Protein AF-A0A1J3CPU4-F1 (afdb_monomer_lite)

Sequence (103 aa):
GDVSDSIGRPTDNGQIGIIDPDCRLIGLHLYDGLFKVIPFDNKGQLKEAFNLRLEELQVLDIKFLYGCAKPTIAVLYQDNKDARHLKTYEISLKDKQDVVEGP

Secondary structure (DSSP, 8-state):
-----SS-PBPTT--EEEE-TTSSEEEEEEETTEEEEEEB-TTSPBPPPEEEEPS-SEEEEEEEPSS-SS-EEEEEEE-TTS-EEEEEEEEPSS-TTBEEE--

pLDDT: mean 91.14, std 8.01, range [62.94, 98.31]

InterPro domains:
  IPR015943 WD40/YVTN repeat-like-containing domain superfamily [G3DSA:2.130.10.10] (1-103)
  IPR018846 RSE1/DDB1/CPSF1, first beta-propeller [PF10433] (2-96)
  IPR050358 RSE1/DDB1/CPSF1 [PTHR10644] (1-99)

Structure (mmCIF, N/CA/C/O backbone):
data_AF-A0A1J3CPU4-F1
#
_entry.id   AF-A0A1J3CPU4-F1
#
loop_
_atom_site.group_PDB
_atom_site.id
_atom_site.type_symbol
_atom_site.label_atom_id
_atom_site.label_alt_id
_atom_site.label_comp_id
_atom_site.label_asym_id
_atom_site.label_entity_id
_atom_site.label_seq_id
_atom_site.pdbx_PDB_ins_code
_atom_site.Cartn_x
_atom_site.Cartn_y
_atom_site.Cartn_z
_atom_site.occupancy
_atom_site.B_iso_or_equiv
_atom_site.auth_seq_id
_atom_site.auth_comp_id
_atom_site.auth_asym_id
_atom_site.auth_atom_id
_atom_site.pdbx_PDB_model_num
ATOM 1 N N . GLY A 1 1 ? -18.883 5.611 -4.169 1.00 66.75 1 GLY A N 1
ATOM 2 C CA . GLY A 1 1 ? -17.873 6.641 -3.888 1.00 66.75 1 GLY A CA 1
ATOM 3 C C . GLY A 1 1 ? -16.899 6.628 -5.033 1.00 66.75 1 GLY A C 1
ATOM 4 O O . GLY A 1 1 ? -16.504 5.541 -5.432 1.00 66.75 1 GLY A O 1
ATOM 5 N N . ASP A 1 2 ? -16.606 7.793 -5.595 1.00 83.00 2 ASP A N 1
ATOM 6 C CA . ASP A 1 2 ? -15.549 7.948 -6.591 1.00 83.00 2 ASP A CA 1
ATOM 7 C C . ASP A 1 2 ? -14.199 8.005 -5.862 1.00 83.00 2 ASP A C 1
ATOM 9 O O . ASP A 1 2 ? -14.086 8.658 -4.824 1.00 83.00 2 ASP A O 1
ATOM 13 N N . VAL A 1 3 ? -13.217 7.261 -6.362 1.00 83.62 3 VAL A N 1
ATOM 14 C CA . VAL A 1 3 ? -11.855 7.196 -5.807 1.00 83.62 3 VAL A CA 1
ATOM 15 C C . VAL A 1 3 ? -10.812 7.724 -6.788 1.00 83.62 3 VAL A C 1
ATOM 17 O O . VAL A 1 3 ? -9.620 7.638 -6.499 1.00 83.62 3 VAL A O 1
ATOM 20 N N . SER A 1 4 ? -11.244 8.260 -7.932 1.00 82.25 4 SER A N 1
ATOM 21 C CA . SER A 1 4 ? -10.356 8.911 -8.886 1.00 82.25 4 SER A CA 1
ATOM 22 C C . SER A 1 4 ? -9.709 10.150 -8.267 1.00 82.25 4 SER A C 1
ATOM 24 O O . SER A 1 4 ? -10.318 10.869 -7.473 1.00 82.25 4 SER A O 1
ATOM 26 N N . ASP A 1 5 ? -8.447 10.383 -8.617 1.00 79.44 5 ASP A N 1
ATOM 27 C CA . ASP A 1 5 ? -7.782 11.653 -8.354 1.00 79.44 5 ASP A CA 1
ATOM 28 C C . ASP A 1 5 ? -7.802 12.486 -9.638 1.00 79.44 5 ASP A C 1
ATOM 30 O O . ASP A 1 5 ? -7.679 11.963 -10.748 1.00 79.44 5 ASP A O 1
ATOM 34 N N . SER A 1 6 ? -7.950 13.804 -9.496 1.00 73.00 6 SER A N 1
ATOM 35 C CA . SER A 1 6 ? -7.975 14.740 -10.629 1.00 73.00 6 SER A CA 1
ATOM 36 C C . SER A 1 6 ? -6.625 14.860 -11.346 1.00 73.00 6 SER A C 1
ATOM 38 O O . SER A 1 6 ? -6.560 15.398 -12.452 1.00 73.00 6 SER A O 1
ATOM 40 N N . ILE A 1 7 ? -5.548 14.387 -10.713 1.00 73.31 7 ILE A N 1
ATOM 41 C CA . ILE A 1 7 ? -4.162 14.480 -11.170 1.00 73.31 7 ILE A CA 1
ATOM 42 C C . ILE A 1 7 ? -3.451 13.170 -10.806 1.00 73.31 7 ILE A C 1
ATOM 44 O O . ILE A 1 7 ? -3.549 12.713 -9.671 1.00 73.31 7 ILE A O 1
ATOM 48 N N . GLY A 1 8 ? -2.700 12.597 -11.747 1.00 76.31 8 GLY A N 1
ATOM 49 C CA . GLY A 1 8 ? -1.862 11.417 -11.516 1.00 76.31 8 GLY A CA 1
ATOM 50 C C . GLY A 1 8 ? -1.632 10.624 -12.798 1.00 76.31 8 GLY A C 1
ATOM 51 O O . GLY A 1 8 ? -2.498 10.590 -13.672 1.00 76.31 8 GLY A O 1
ATOM 52 N N . ARG A 1 9 ? -0.463 9.986 -12.927 1.00 86.94 9 ARG A N 1
ATOM 53 C CA . ARG A 1 9 ? -0.202 9.016 -14.000 1.00 86.94 9 ARG A CA 1
ATOM 54 C C . ARG A 1 9 ? -0.761 7.657 -13.560 1.00 86.94 9 ARG A C 1
ATOM 56 O O . ARG A 1 9 ? -0.325 7.184 -12.513 1.00 86.94 9 ARG A O 1
ATOM 63 N N . PRO A 1 10 ? -1.726 7.056 -14.281 1.00 87.62 10 PRO A N 1
ATOM 64 C CA . PRO A 1 10 ? -2.217 5.718 -13.956 1.00 87.62 10 PRO A CA 1
ATOM 65 C C . PRO A 1 10 ? -1.082 4.697 -13.971 1.00 87.62 10 PRO A C 1
ATOM 67 O O . PRO A 1 10 ? -0.157 4.837 -14.768 1.00 87.62 10 PRO A O 1
ATOM 70 N N . THR A 1 11 ? -1.176 3.676 -13.125 1.00 88.44 11 THR A N 1
ATOM 71 C CA . THR A 1 11 ? -0.142 2.640 -13.042 1.00 88.44 11 THR A CA 1
ATOM 72 C C . THR A 1 11 ? -0.057 1.823 -14.331 1.00 88.44 11 THR A C 1
ATOM 74 O O . THR A 1 11 ? -1.069 1.356 -14.862 1.00 88.44 11 THR A O 1
ATOM 77 N N . ASP A 1 12 ? 1.164 1.594 -14.819 1.00 84.19 12 ASP A N 1
ATOM 78 C CA . ASP A 1 12 ? 1.387 0.798 -16.035 1.00 84.19 12 ASP A CA 1
ATOM 79 C C . ASP A 1 12 ? 1.131 -0.708 -15.791 1.00 84.19 12 ASP A C 1
ATOM 81 O O . ASP A 1 12 ? 0.682 -1.421 -16.688 1.00 84.19 12 ASP A O 1
ATOM 85 N N . ASN A 1 13 ? 1.359 -1.195 -14.562 1.00 85.19 13 ASN A N 1
ATOM 86 C CA . ASN A 1 13 ? 1.188 -2.607 -14.173 1.00 85.19 13 ASN A CA 1
ATOM 87 C C . ASN A 1 13 ? -0.238 -2.960 -13.712 1.00 85.19 13 ASN A C 1
ATOM 89 O O . ASN A 1 13 ? -0.472 -4.032 -13.152 1.00 85.19 13 ASN A O 1
ATOM 93 N N . GLY A 1 14 ? -1.200 -2.071 -13.960 1.00 88.94 14 GLY A N 1
ATOM 94 C CA . GLY A 1 14 ? -2.583 -2.237 -13.539 1.00 88.94 14 GLY A CA 1
ATOM 95 C C . GLY A 1 14 ? -2.841 -1.770 -12.107 1.00 88.94 14 GLY A C 1
ATOM 96 O O . GLY A 1 14 ? -1.933 -1.533 -11.308 1.00 88.94 14 GLY A O 1
ATOM 97 N N . GLN A 1 15 ? -4.121 -1.582 -11.802 1.00 93.50 15 GLN A N 1
ATOM 98 C CA . GLN A 1 15 ? -4.574 -1.059 -10.518 1.00 93.50 15 GLN A CA 1
ATOM 99 C C . GLN A 1 15 ? -4.634 -2.174 -9.474 1.00 93.50 15 GLN A C 1
ATOM 101 O O . GLN A 1 15 ? -5.134 -3.266 -9.749 1.00 93.50 15 GLN A O 1
ATOM 106 N N . ILE A 1 16 ? -4.177 -1.881 -8.257 1.00 97.00 16 ILE A N 1
ATOM 107 C CA . ILE A 1 16 ? -4.182 -2.835 -7.143 1.00 97.00 16 ILE A CA 1
ATOM 108 C C . ILE A 1 16 ? -5.136 -2.332 -6.065 1.00 97.00 16 ILE A C 1
ATOM 110 O O . ILE A 1 16 ? -5.038 -1.187 -5.627 1.00 97.00 16 ILE A O 1
ATOM 114 N N . GLY A 1 17 ? -6.035 -3.203 -5.609 1.00 97.50 17 GLY A N 1
ATOM 115 C CA . GLY A 1 17 ? -6.875 -2.972 -4.438 1.00 97.50 17 GLY A CA 1
ATOM 116 C C . GLY A 1 17 ? -6.700 -4.096 -3.426 1.00 97.50 17 GLY A C 1
ATOM 117 O O . GLY A 1 17 ? -6.900 -5.264 -3.753 1.00 97.50 17 GLY A O 1
ATOM 118 N N . ILE A 1 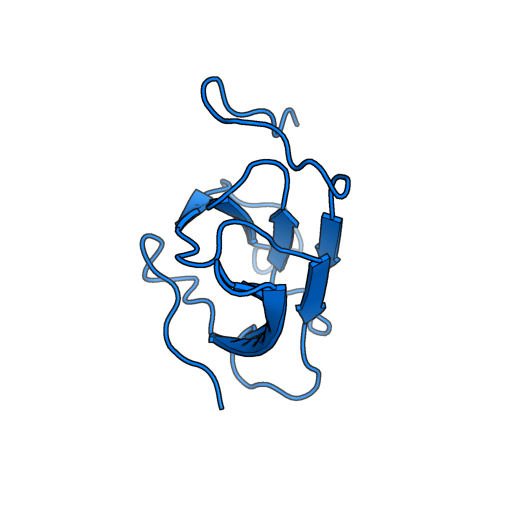18 ? -6.311 -3.745 -2.204 1.00 98.12 18 ILE A N 1
ATOM 119 C CA . ILE A 1 18 ? -6.013 -4.686 -1.120 1.00 98.12 18 ILE A CA 1
ATOM 120 C C . ILE A 1 18 ? -6.653 -4.225 0.187 1.00 98.12 18 ILE A C 1
ATOM 122 O O . ILE A 1 18 ? -6.846 -3.034 0.420 1.00 98.12 18 ILE A O 1
ATOM 126 N N . ILE A 1 19 ? -6.988 -5.177 1.052 1.00 98.00 19 ILE A N 1
ATOM 127 C CA . ILE A 1 19 ? -7.630 -4.918 2.343 1.00 98.00 19 ILE A CA 1
ATOM 128 C C . ILE A 1 19 ? -6.701 -5.426 3.439 1.00 98.00 19 ILE A C 1
ATOM 130 O O . ILE A 1 19 ? -6.134 -6.513 3.315 1.00 98.00 19 ILE A O 1
ATOM 134 N N . ASP A 1 20 ? -6.529 -4.625 4.487 1.00 97.69 20 ASP A N 1
ATOM 135 C CA . ASP A 1 20 ? -5.785 -5.031 5.675 1.00 97.69 20 ASP A CA 1
ATOM 136 C C . ASP A 1 20 ? -6.449 -6.267 6.326 1.00 97.69 20 ASP A C 1
ATOM 138 O O . ASP A 1 20 ? -7.672 -6.260 6.489 1.00 97.69 20 ASP A O 1
ATOM 142 N N . PRO A 1 21 ? -5.693 -7.318 6.708 1.00 97.31 21 PRO A N 1
ATOM 143 C CA . PRO A 1 21 ? -6.243 -8.560 7.257 1.00 97.31 21 PRO A CA 1
ATOM 144 C C . PRO A 1 21 ? -7.139 -8.361 8.480 1.00 97.31 21 PRO A C 1
ATOM 146 O O . PRO A 1 21 ? -8.113 -9.091 8.653 1.00 97.31 21 PRO A O 1
ATOM 149 N N . ASP A 1 22 ? -6.848 -7.340 9.287 1.00 95.12 22 ASP A N 1
ATOM 150 C CA . ASP A 1 22 ? -7.614 -7.000 10.486 1.00 95.12 22 ASP A CA 1
ATOM 151 C C . ASP A 1 22 ? -8.753 -6.004 10.190 1.00 95.12 22 ASP A C 1
ATOM 153 O O . ASP A 1 22 ? -9.354 -5.440 11.105 1.00 95.12 22 ASP A O 1
ATOM 157 N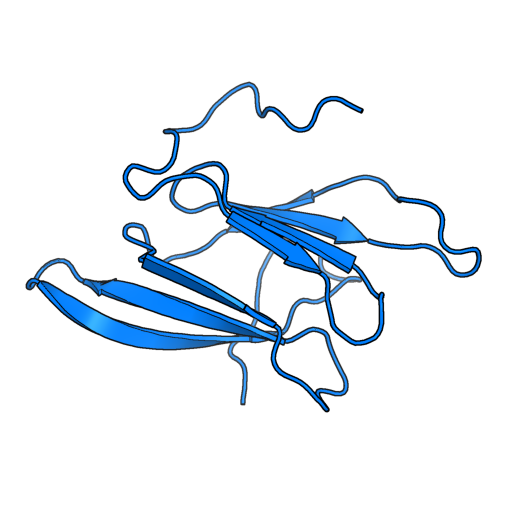 N . CYS A 1 23 ? -9.057 -5.771 8.907 1.00 94.44 23 CYS A N 1
ATOM 158 C CA . CYS A 1 23 ? -10.109 -4.876 8.426 1.00 94.44 23 CYS A CA 1
ATOM 159 C C . CYS A 1 23 ? -9.979 -3.442 8.969 1.00 94.44 23 CYS A C 1
ATOM 161 O O . CYS A 1 23 ? -10.977 -2.779 9.251 1.00 94.44 23 CYS A O 1
ATOM 163 N N . ARG A 1 24 ? -8.743 -2.940 9.119 1.00 94.94 24 ARG A N 1
ATOM 164 C CA . ARG A 1 24 ? -8.478 -1.574 9.616 1.00 94.94 24 ARG A CA 1
ATOM 165 C C . ARG A 1 24 ? -8.558 -0.517 8.517 1.00 94.94 24 ARG A C 1
ATOM 167 O O . ARG A 1 24 ? -8.967 0.616 8.783 1.00 94.94 24 ARG A O 1
ATOM 174 N N . LEU A 1 25 ? -8.206 -0.877 7.280 1.00 96.75 25 LEU A N 1
ATOM 175 C CA . LEU A 1 25 ? -8.276 0.003 6.110 1.00 96.75 25 LEU A CA 1
ATOM 176 C C . LEU A 1 25 ? -8.266 -0.767 4.778 1.00 96.75 25 LEU A C 1
ATOM 178 O O . LEU A 1 25 ? -7.913 -1.946 4.725 1.00 96.75 25 LEU A O 1
ATOM 182 N N . ILE A 1 26 ? -8.629 -0.069 3.703 1.00 97.88 26 ILE A N 1
ATOM 183 C CA . ILE A 1 26 ? -8.436 -0.474 2.306 1.00 97.88 26 ILE A CA 1
ATOM 184 C C . ILE A 1 26 ? -7.270 0.336 1.736 1.00 97.88 26 ILE A C 1
ATOM 186 O O . ILE A 1 26 ? -7.200 1.548 1.941 1.00 97.88 26 ILE A O 1
ATOM 190 N N . GLY A 1 27 ? -6.371 -0.326 1.017 1.00 97.50 27 GLY A N 1
ATOM 191 C CA . GLY A 1 27 ? -5.284 0.289 0.268 1.00 97.50 27 GLY A CA 1
ATOM 192 C C . GLY A 1 27 ? -5.498 0.143 -1.236 1.00 97.50 27 GLY A C 1
ATOM 193 O O . GLY A 1 27 ? -5.801 -0.950 -1.714 1.00 97.50 27 GLY A O 1
ATOM 194 N N . LEU A 1 28 ? -5.342 1.234 -1.980 1.00 97.56 28 LEU A N 1
ATOM 195 C CA . LEU A 1 28 ? -5.485 1.283 -3.430 1.00 97.56 28 LEU A CA 1
ATOM 196 C C . LEU A 1 28 ? -4.230 1.897 -4.055 1.00 97.56 28 LEU A C 1
ATOM 198 O O . LEU A 1 28 ? -3.830 3.006 -3.705 1.00 97.56 28 LEU A O 1
ATOM 202 N N . HIS A 1 29 ? -3.647 1.214 -5.031 1.00 96.69 29 HIS A N 1
ATOM 203 C CA . HIS A 1 29 ? -2.594 1.758 -5.880 1.00 96.69 29 HIS A CA 1
ATOM 204 C C . HIS A 1 29 ? -3.163 1.962 -7.285 1.00 96.69 29 HIS A C 1
ATOM 206 O O . HIS A 1 29 ? -3.318 1.011 -8.053 1.00 96.69 29 HIS A O 1
ATOM 212 N N . LEU A 1 30 ? -3.576 3.203 -7.559 1.00 94.75 30 LEU A N 1
ATOM 213 C CA . LEU A 1 30 ? -4.237 3.604 -8.808 1.00 94.75 30 LEU A CA 1
ATOM 214 C C . LEU A 1 30 ? -3.327 4.446 -9.711 1.00 94.75 30 LEU A C 1
ATOM 216 O O . LEU A 1 30 ? -3.501 4.438 -10.930 1.00 94.75 30 LEU A O 1
ATOM 220 N N . TYR A 1 31 ? -2.377 5.164 -9.104 1.00 93.81 31 TYR A N 1
ATOM 221 C CA . TYR A 1 31 ? -1.461 6.087 -9.767 1.00 93.81 31 TYR A CA 1
ATOM 222 C C . TYR A 1 31 ? -0.033 5.895 -9.245 1.00 93.81 31 TYR A C 1
ATOM 224 O O . TYR A 1 31 ? 0.159 5.597 -8.062 1.00 93.81 31 TYR A O 1
ATOM 232 N N . ASP A 1 32 ? 0.959 6.112 -10.107 1.00 91.81 32 ASP A N 1
ATOM 233 C CA . ASP A 1 32 ? 2.377 5.999 -9.753 1.00 91.81 32 ASP A CA 1
ATOM 234 C C . ASP A 1 32 ? 2.742 6.946 -8.601 1.00 91.81 32 ASP A C 1
ATOM 236 O O . ASP A 1 32 ? 2.331 8.110 -8.566 1.00 91.81 32 ASP A O 1
ATOM 240 N N . GLY A 1 33 ? 3.532 6.445 -7.648 1.00 91.62 33 GLY A N 1
ATOM 241 C CA . GLY A 1 33 ? 3.978 7.213 -6.481 1.00 91.62 33 GLY A CA 1
ATOM 242 C C . GLY A 1 33 ? 2.880 7.545 -5.462 1.00 91.62 33 GLY A C 1
ATOM 243 O O . GLY A 1 33 ? 3.155 8.267 -4.503 1.00 91.62 33 GLY A O 1
ATOM 244 N N . LEU A 1 34 ? 1.653 7.036 -5.636 1.00 93.44 34 LEU A N 1
ATOM 245 C CA . LEU A 1 34 ? 0.538 7.248 -4.713 1.00 93.44 34 LEU A CA 1
ATOM 246 C C . LEU A 1 34 ? -0.055 5.924 -4.222 1.00 93.44 34 LEU A C 1
ATOM 248 O O . LEU A 1 34 ? -0.397 5.029 -4.999 1.00 93.44 34 LEU A O 1
ATOM 252 N N . PHE A 1 35 ? -0.255 5.845 -2.911 1.00 95.69 35 PHE A N 1
ATOM 253 C CA . PHE A 1 35 ? -1.012 4.790 -2.254 1.00 95.69 35 PHE A CA 1
ATOM 254 C C . PHE A 1 35 ? -2.198 5.400 -1.512 1.00 95.69 35 PHE A C 1
ATOM 256 O O . PHE A 1 35 ? -2.047 6.060 -0.484 1.00 95.69 35 PHE A O 1
ATOM 263 N N . LYS A 1 36 ? -3.399 5.209 -2.053 1.00 95.81 36 LYS A N 1
ATOM 264 C CA . LYS A 1 36 ? -4.636 5.744 -1.489 1.00 95.81 36 LYS A CA 1
ATOM 265 C C . LYS A 1 36 ? -5.137 4.828 -0.382 1.00 95.81 36 LYS A C 1
ATOM 267 O O . LYS A 1 36 ? -5.307 3.629 -0.579 1.00 95.81 36 LYS A O 1
ATOM 272 N N . VAL A 1 37 ? -5.408 5.404 0.777 1.00 96.75 37 VAL A N 1
ATOM 273 C CA . VAL A 1 37 ? -5.861 4.708 1.979 1.00 96.75 37 VAL A CA 1
ATOM 274 C C . VAL A 1 37 ? -7.286 5.129 2.303 1.00 96.75 37 VAL A C 1
ATOM 276 O O . VAL A 1 37 ? -7.581 6.319 2.390 1.00 96.75 37 VAL A O 1
ATOM 279 N N . ILE A 1 38 ? -8.162 4.150 2.528 1.00 96.62 38 ILE A N 1
ATOM 280 C CA . ILE A 1 38 ? -9.544 4.349 2.976 1.00 96.62 38 ILE A CA 1
ATOM 281 C C . ILE A 1 38 ? -9.722 3.626 4.318 1.00 96.62 38 ILE A C 1
ATOM 283 O O . ILE A 1 38 ? -9.877 2.404 4.338 1.00 96.62 38 ILE A O 1
ATOM 287 N N . PRO A 1 39 ? -9.664 4.336 5.456 1.00 95.88 39 PRO A N 1
ATOM 288 C CA . PRO A 1 39 ? -9.784 3.709 6.769 1.00 95.88 39 PRO A CA 1
ATOM 289 C C . PRO A 1 39 ? -11.210 3.260 7.072 1.00 95.88 39 PRO A C 1
ATOM 291 O O . PRO A 1 39 ? -12.169 3.912 6.654 1.00 95.88 39 PRO A O 1
ATOM 294 N N . PHE A 1 40 ? -11.349 2.230 7.902 1.00 94.19 40 PHE A N 1
ATOM 295 C CA . PHE A 1 40 ? -12.623 1.920 8.543 1.00 94.19 40 PHE A CA 1
ATOM 296 C C . PHE A 1 40 ? -12.789 2.712 9.853 1.00 94.19 40 PHE A C 1
ATOM 298 O O . PHE A 1 40 ? -11.829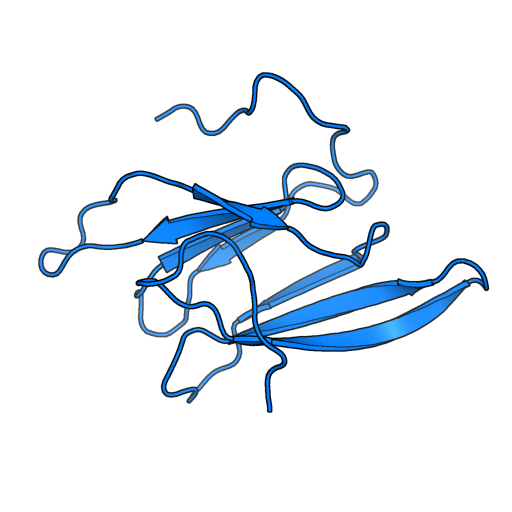 3.139 10.509 1.00 94.19 40 PHE A O 1
ATOM 305 N N . ASP A 1 41 ? -14.035 2.960 10.240 1.00 89.44 41 ASP A N 1
ATOM 306 C CA . ASP A 1 41 ? -14.398 3.388 11.583 1.00 89.44 41 ASP A CA 1
ATOM 307 C C . ASP A 1 41 ? -14.715 2.200 12.498 1.00 89.44 41 ASP A C 1
ATOM 309 O O . ASP A 1 41 ? -14.734 1.042 12.085 1.00 89.44 41 ASP A O 1
ATOM 313 N N . ASN A 1 42 ? -14.991 2.494 13.769 1.00 86.31 42 ASN A N 1
ATOM 314 C CA . ASN A 1 42 ? -15.270 1.470 14.778 1.00 86.31 42 ASN A CA 1
ATOM 315 C C . ASN A 1 42 ? -16.606 0.734 14.538 1.00 86.31 42 ASN A C 1
ATOM 317 O O . ASN A 1 42 ? -16.944 -0.177 15.287 1.00 86.31 42 ASN A O 1
ATOM 321 N N . LYS A 1 43 ? -17.389 1.155 13.539 1.00 89.56 43 LYS A N 1
ATOM 322 C CA . LYS A 1 43 ? -18.652 0.551 13.106 1.00 89.56 43 LYS A CA 1
ATOM 323 C C . LYS A 1 43 ? -18.517 -0.134 11.737 1.00 89.56 43 LYS A C 1
ATOM 325 O O . LYS A 1 43 ? -19.525 -0.589 11.202 1.00 89.56 43 LYS A O 1
ATOM 330 N N . GLY A 1 44 ? -17.308 -0.199 11.170 1.00 84.44 44 GLY A N 1
ATOM 331 C CA . GLY A 1 44 ? -17.043 -0.770 9.848 1.00 84.44 44 GLY A CA 1
ATOM 332 C C . GLY A 1 44 ? -17.437 0.132 8.674 1.00 84.44 44 GLY A C 1
ATOM 333 O O . GLY A 1 44 ? -17.502 -0.338 7.541 1.00 84.44 44 GLY A O 1
ATOM 334 N N . GLN A 1 45 ? -17.715 1.417 8.909 1.00 90.94 45 GLN A N 1
ATOM 335 C CA . GLN A 1 45 ? -17.994 2.388 7.850 1.00 90.94 45 GLN A CA 1
ATOM 336 C C . GLN A 1 45 ? -16.699 2.977 7.289 1.00 90.94 45 GLN A C 1
ATOM 338 O O . GLN A 1 45 ? -15.717 3.155 8.009 1.00 90.94 45 GLN A O 1
ATOM 343 N N . LEU A 1 46 ? -16.704 3.310 5.998 1.00 92.56 46 LEU A N 1
ATOM 344 C CA . LEU A 1 46 ? -15.564 3.947 5.340 1.00 92.56 46 LEU A CA 1
ATOM 345 C C . LEU A 1 46 ? -15.435 5.408 5.786 1.00 92.56 46 LEU A C 1
ATOM 347 O O . LEU A 1 46 ? -16.407 6.164 5.758 1.00 92.56 46 LEU A O 1
ATOM 351 N N . LYS A 1 47 ? -14.221 5.805 6.165 1.00 92.62 47 LYS A N 1
ATOM 352 C CA . LYS A 1 47 ? -13.848 7.195 6.440 1.00 92.62 47 LYS A CA 1
ATOM 353 C C . LYS A 1 47 ? -13.328 7.884 5.180 1.00 92.62 47 LYS A C 1
ATOM 355 O O . LYS A 1 47 ? -13.127 7.264 4.139 1.00 92.62 47 LYS A O 1
ATOM 360 N N . GLU A 1 48 ? -13.086 9.185 5.309 1.00 91.69 48 GLU A N 1
ATOM 361 C CA . GLU A 1 48 ? -12.419 9.988 4.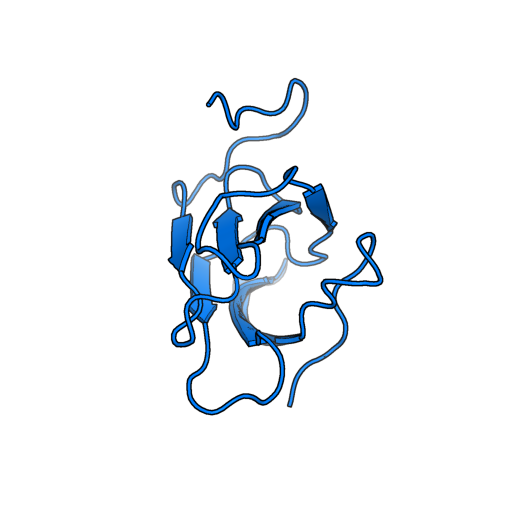290 1.00 91.69 48 GLU A CA 1
ATOM 362 C C . GLU A 1 48 ? -11.072 9.371 3.884 1.00 91.69 48 GLU A C 1
ATOM 364 O O . GLU A 1 48 ? -10.234 9.050 4.737 1.00 91.69 48 GLU A O 1
ATOM 369 N N . ALA A 1 49 ? -10.897 9.211 2.573 1.00 93.75 49 ALA A N 1
ATOM 370 C CA . ALA A 1 49 ? -9.686 8.678 1.979 1.00 93.75 49 ALA A CA 1
ATOM 371 C C . ALA A 1 49 ? -8.559 9.716 1.987 1.00 93.75 49 ALA A C 1
ATOM 373 O O . ALA A 1 49 ? -8.804 10.918 1.900 1.00 93.75 49 ALA A O 1
ATOM 374 N N . PHE A 1 50 ? -7.317 9.253 2.034 1.00 93.50 50 PHE A N 1
ATOM 375 C CA . PHE A 1 50 ? -6.139 10.102 1.874 1.00 93.50 50 PHE A CA 1
ATOM 376 C C . PHE A 1 50 ? -5.072 9.384 1.054 1.00 93.50 50 PHE A C 1
ATOM 378 O O . PHE A 1 50 ? -5.079 8.160 0.955 1.00 93.50 50 PHE A O 1
ATOM 385 N N . ASN A 1 51 ? -4.167 10.149 0.452 1.00 93.00 51 ASN A N 1
ATOM 386 C CA . ASN A 1 51 ? -3.086 9.612 -0.364 1.00 93.00 51 ASN A CA 1
ATOM 387 C C . ASN A 1 51 ? -1.777 9.656 0.427 1.00 93.00 51 ASN A C 1
ATOM 389 O O . ASN A 1 51 ? -1.414 10.703 0.956 1.00 93.00 51 ASN A O 1
ATOM 393 N N . LEU A 1 52 ? -1.077 8.527 0.475 1.00 93.94 52 LEU A N 1
ATOM 394 C CA . LEU A 1 52 ? 0.299 8.424 0.946 1.00 93.94 52 LEU A CA 1
ATOM 395 C C . LEU A 1 52 ? 1.240 8.442 -0.251 1.00 93.94 52 LEU A C 1
ATOM 397 O O . LEU A 1 52 ? 0.933 7.868 -1.300 1.00 93.94 52 LEU A O 1
ATOM 401 N N . ARG A 1 53 ? 2.390 9.094 -0.092 1.00 92.50 53 ARG A N 1
ATOM 402 C CA . ARG A 1 53 ? 3.416 9.119 -1.128 1.00 92.50 53 ARG A CA 1
ATOM 403 C C . ARG A 1 53 ? 4.281 7.866 -1.039 1.00 92.50 53 ARG A C 1
ATOM 405 O O . ARG A 1 53 ? 4.767 7.526 0.034 1.00 92.50 53 ARG A O 1
ATOM 412 N N . LEU A 1 54 ? 4.479 7.210 -2.176 1.00 92.56 54 LEU A N 1
ATOM 413 C CA . LEU A 1 54 ? 5.471 6.154 -2.348 1.00 92.56 54 LEU A CA 1
ATOM 414 C C . LEU A 1 54 ? 6.666 6.715 -3.116 1.00 92.56 54 LEU A C 1
ATOM 416 O O . LEU A 1 54 ? 6.498 7.442 -4.098 1.00 92.56 54 LEU A O 1
ATOM 420 N N . GLU A 1 55 ? 7.872 6.385 -2.664 1.00 91.00 55 GLU A N 1
ATOM 421 C CA . GLU A 1 55 ? 9.104 6.746 -3.374 1.00 91.00 55 GLU A CA 1
ATOM 422 C C . GLU A 1 55 ? 9.326 5.840 -4.594 1.00 91.00 55 GLU A C 1
ATOM 424 O O . GLU A 1 55 ? 9.914 6.252 -5.595 1.00 91.00 55 GLU A O 1
ATOM 429 N N . GLU A 1 56 ? 8.815 4.611 -4.531 1.00 91.44 56 GLU A N 1
ATOM 430 C CA . GLU A 1 56 ? 8.921 3.608 -5.578 1.00 91.44 56 GLU A CA 1
ATOM 431 C C . GLU A 1 56 ? 7.911 3.875 -6.705 1.00 91.44 56 GLU A C 1
ATOM 433 O O . GLU A 1 56 ? 6.703 3.709 -6.537 1.00 91.44 56 GLU A O 1
ATOM 438 N N . LEU A 1 57 ? 8.407 4.280 -7.880 1.00 86.94 57 LEU A N 1
ATOM 439 C CA . LEU A 1 57 ? 7.556 4.629 -9.025 1.00 86.94 57 LEU A CA 1
ATOM 440 C C . LEU A 1 57 ? 7.088 3.412 -9.836 1.00 86.94 57 LEU A C 1
ATOM 442 O O . LEU A 1 57 ? 5.990 3.440 -10.374 1.00 86.94 57 LEU A O 1
ATOM 446 N N . GLN A 1 58 ? 7.896 2.349 -9.929 1.00 93.00 58 GLN A N 1
ATOM 447 C CA . GLN A 1 58 ? 7.555 1.133 -10.681 1.00 93.00 58 GLN A CA 1
ATOM 448 C C . GLN A 1 58 ? 7.163 -0.008 -9.744 1.00 93.00 58 GLN A C 1
ATOM 450 O O . GLN A 1 58 ? 7.907 -0.973 -9.548 1.00 93.00 58 GLN A O 1
ATOM 455 N N . VAL A 1 59 ? 5.979 0.106 -9.150 1.00 95.69 59 VAL A N 1
ATOM 456 C CA . VAL A 1 59 ? 5.409 -0.951 -8.311 1.00 95.69 59 VAL A CA 1
ATOM 457 C C . VAL A 1 59 ? 4.900 -2.098 -9.187 1.00 95.69 59 VAL A C 1
ATOM 459 O O . VAL A 1 59 ? 4.211 -1.886 -10.186 1.00 95.69 59 VAL A O 1
ATOM 462 N N . LEU A 1 60 ? 5.246 -3.325 -8.800 1.00 96.25 60 LEU A N 1
ATOM 463 C CA . LEU A 1 60 ? 4.820 -4.565 -9.450 1.00 96.25 60 LEU A CA 1
ATOM 464 C C . LEU A 1 60 ? 3.666 -5.234 -8.689 1.00 96.25 60 LEU A C 1
ATOM 466 O O . LEU A 1 60 ? 2.725 -5.716 -9.311 1.00 96.25 60 LEU A O 1
ATOM 470 N N . ASP A 1 61 ? 3.738 -5.281 -7.355 1.00 97.31 61 ASP A N 1
ATOM 471 C CA . ASP A 1 61 ? 2.655 -5.779 -6.496 1.00 97.31 61 ASP A CA 1
ATOM 472 C C . ASP A 1 61 ? 2.743 -5.168 -5.089 1.00 97.31 61 ASP A C 1
ATOM 474 O O . ASP A 1 61 ? 3.818 -4.775 -4.627 1.00 97.31 61 ASP A O 1
ATOM 478 N N . ILE A 1 62 ? 1.605 -5.127 -4.395 1.00 97.88 62 ILE A N 1
ATOM 479 C CA . ILE A 1 62 ? 1.499 -4.737 -2.988 1.00 97.88 62 ILE A CA 1
ATOM 480 C C . ILE A 1 62 ? 0.616 -5.748 -2.253 1.00 97.88 62 ILE A C 1
ATOM 482 O O . ILE A 1 62 ? -0.429 -6.179 -2.760 1.00 97.88 62 ILE A O 1
ATOM 486 N N . LYS A 1 63 ? 1.007 -6.116 -1.028 1.00 98.31 63 LYS A N 1
ATOM 487 C CA . LYS A 1 63 ? 0.192 -6.933 -0.115 1.00 98.31 63 LYS A CA 1
ATOM 488 C C . LYS A 1 63 ? 0.277 -6.412 1.309 1.00 98.31 63 LYS A C 1
ATOM 490 O O . LYS A 1 63 ? 1.334 -5.962 1.734 1.00 98.31 63 LYS A O 1
ATOM 495 N N . PHE A 1 64 ? -0.816 -6.535 2.058 1.00 98.31 64 PHE A N 1
ATOM 496 C CA . PHE A 1 64 ? -0.753 -6.394 3.508 1.00 98.31 64 PHE A CA 1
ATOM 497 C C . PHE A 1 64 ? -0.111 -7.627 4.140 1.00 98.31 64 PHE A C 1
ATOM 499 O O . PHE A 1 64 ? -0.403 -8.761 3.753 1.00 98.31 64 PHE A O 1
ATOM 506 N N . LEU A 1 65 ? 0.745 -7.386 5.126 1.00 97.94 65 LEU A N 1
ATOM 507 C CA . LEU A 1 65 ? 1.316 -8.422 5.971 1.00 97.94 65 LEU A CA 1
ATOM 508 C C . LEU A 1 65 ? 0.345 -8.789 7.100 1.00 97.94 65 LEU A C 1
ATOM 510 O O . LEU A 1 65 ? -0.412 -7.956 7.599 1.00 97.94 65 LEU A O 1
ATOM 514 N N . TYR A 1 66 ? 0.376 -10.058 7.499 1.00 97.38 66 TYR A N 1
ATOM 515 C CA . TYR A 1 66 ? -0.456 -10.596 8.574 1.00 97.38 66 TYR A CA 1
ATOM 516 C C . TYR A 1 66 ? 0.259 -10.483 9.922 1.00 97.38 66 TYR A C 1
ATOM 518 O O . TYR A 1 66 ? 1.481 -10.587 9.992 1.00 97.38 66 TYR A O 1
ATOM 526 N N . GLY A 1 67 ? -0.509 -10.335 11.005 1.00 95.44 67 GLY A N 1
ATOM 527 C CA . GLY A 1 67 ? 0.034 -10.335 12.369 1.00 95.44 67 GLY A CA 1
ATOM 528 C C . GLY A 1 67 ? 0.784 -9.056 12.762 1.00 95.44 67 GLY A C 1
ATOM 529 O O . GLY A 1 67 ? 1.506 -9.058 13.757 1.00 95.44 67 GLY A O 1
ATOM 530 N N . CYS A 1 68 ? 0.621 -7.965 12.009 1.00 95.38 68 CYS A N 1
ATOM 531 C CA . CYS A 1 68 ? 1.252 -6.678 12.292 1.00 95.38 68 CYS A CA 1
ATOM 532 C C . CYS A 1 68 ? 0.366 -5.800 13.192 1.00 95.38 68 CYS A C 1
ATOM 534 O O . CYS A 1 68 ? -0.813 -5.568 12.908 1.00 95.38 68 CYS A O 1
ATOM 536 N N . ALA A 1 69 ? 0.949 -5.251 14.264 1.00 93.50 69 ALA A N 1
ATOM 537 C CA . ALA A 1 69 ? 0.240 -4.393 15.221 1.00 93.50 69 ALA A CA 1
ATOM 538 C C . ALA A 1 69 ? -0.335 -3.117 14.579 1.00 93.50 69 ALA A C 1
ATOM 540 O O . ALA A 1 69 ? -1.384 -2.624 14.999 1.00 93.50 69 ALA A O 1
ATOM 541 N N . LYS A 1 70 ? 0.329 -2.609 13.538 1.00 94.50 70 LYS A N 1
ATOM 542 C CA . LYS A 1 70 ? -0.185 -1.577 12.635 1.00 94.50 70 LYS A CA 1
ATOM 543 C C . LYS A 1 70 ? -0.379 -2.174 11.236 1.00 94.50 70 LYS A C 1
ATOM 545 O O . LYS A 1 70 ? 0.251 -3.187 10.939 1.00 94.50 70 LYS A O 1
ATOM 550 N N . PRO A 1 71 ? -1.228 -1.581 10.381 1.00 96.69 71 PRO A N 1
ATOM 551 C CA . PRO A 1 71 ? -1.322 -1.999 8.988 1.00 96.69 71 PRO A CA 1
ATOM 552 C C . PRO A 1 71 ? 0.038 -1.834 8.310 1.00 96.69 71 PRO A C 1
ATOM 554 O O . PRO A 1 71 ? 0.574 -0.726 8.269 1.00 96.69 71 PRO A O 1
ATOM 557 N N . THR A 1 72 ? 0.580 -2.929 7.785 1.00 97.81 72 THR A N 1
ATOM 558 C CA . THR A 1 72 ? 1.900 -2.955 7.150 1.00 97.81 72 THR A CA 1
ATOM 559 C C . THR A 1 72 ? 1.772 -3.536 5.755 1.00 97.81 72 THR A C 1
ATOM 561 O O . THR A 1 72 ? 1.188 -4.606 5.584 1.00 97.81 72 THR A O 1
ATOM 564 N N . ILE A 1 73 ? 2.315 -2.843 4.759 1.00 98.06 73 ILE A N 1
ATOM 565 C CA . ILE A 1 73 ? 2.359 -3.313 3.374 1.00 98.06 73 ILE A CA 1
ATOM 566 C C . ILE A 1 73 ? 3.768 -3.769 3.007 1.00 98.06 73 ILE A C 1
ATOM 568 O O . ILE A 1 73 ? 4.745 -3.169 3.441 1.00 98.06 73 ILE A O 1
ATOM 572 N N . ALA A 1 74 ? 3.862 -4.805 2.182 1.00 98.12 74 ALA A N 1
ATOM 573 C CA . ALA A 1 74 ? 5.058 -5.148 1.428 1.00 98.12 74 ALA A CA 1
ATOM 574 C C . ALA A 1 74 ? 4.867 -4.704 -0.023 1.00 98.12 74 ALA A C 1
ATOM 576 O O . ALA A 1 74 ? 3.842 -5.010 -0.637 1.00 98.12 74 ALA A O 1
ATOM 577 N N . VAL A 1 75 ? 5.854 -3.989 -0.552 1.00 97.81 75 VAL A N 1
ATOM 578 C CA . VAL A 1 75 ? 5.876 -3.419 -1.897 1.00 97.81 75 VAL A CA 1
ATOM 579 C C . VAL A 1 75 ? 6.985 -4.107 -2.680 1.00 97.81 75 VAL A C 1
ATOM 581 O O . VAL A 1 75 ? 8.161 -4.003 -2.326 1.00 97.81 75 VAL A O 1
ATOM 584 N N . LEU A 1 76 ? 6.607 -4.814 -3.742 1.00 97.94 76 LEU A N 1
ATOM 585 C CA . LEU A 1 76 ? 7.535 -5.316 -4.747 1.00 97.94 76 LEU A CA 1
ATOM 586 C C . LEU A 1 76 ? 7.661 -4.253 -5.837 1.00 97.94 76 LEU A C 1
ATOM 588 O O . LEU A 1 76 ? 6.661 -3.900 -6.461 1.00 97.94 76 LEU A O 1
ATOM 592 N N . TYR A 1 77 ? 8.872 -3.768 -6.091 1.00 96.94 77 TYR A N 1
ATOM 593 C CA . TYR A 1 77 ? 9.115 -2.728 -7.089 1.00 96.94 77 TYR A CA 1
ATOM 594 C C . TYR A 1 77 ? 10.370 -3.002 -7.916 1.00 96.94 77 TYR A C 1
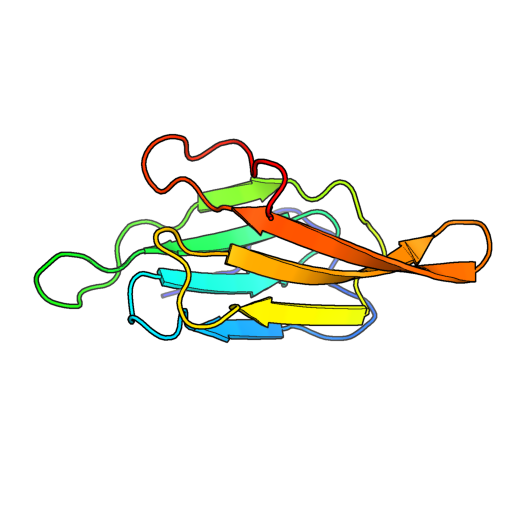ATOM 596 O O . TYR A 1 77 ? 11.224 -3.803 -7.530 1.00 96.94 77 TYR A O 1
ATOM 604 N N . GLN A 1 78 ? 10.463 -2.339 -9.065 1.00 96.25 78 GLN A N 1
ATOM 605 C CA . GLN A 1 78 ? 11.634 -2.336 -9.936 1.00 96.25 78 GLN A CA 1
ATOM 606 C C . GLN A 1 78 ? 12.333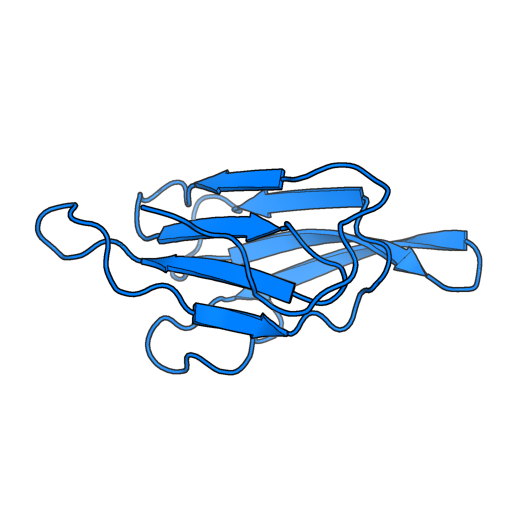 -0.973 -9.855 1.00 96.25 78 GLN A C 1
ATOM 608 O O . GLN A 1 78 ? 11.679 0.069 -9.877 1.00 96.25 78 GLN A O 1
ATOM 613 N N . ASP A 1 79 ? 13.656 -0.965 -9.697 1.00 94.38 79 ASP A N 1
ATOM 614 C CA . ASP A 1 79 ? 14.440 0.270 -9.695 1.00 94.38 79 ASP A CA 1
ATOM 615 C C . ASP A 1 79 ? 14.866 0.694 -11.113 1.00 94.38 79 ASP A C 1
ATOM 617 O O . ASP A 1 79 ? 14.652 -0.006 -12.102 1.00 94.38 79 ASP A O 1
ATOM 621 N N . ASN A 1 80 ? 15.536 1.845 -11.214 1.00 92.31 80 ASN A N 1
ATOM 622 C CA . ASN A 1 80 ? 16.016 2.388 -12.491 1.00 92.31 80 ASN A CA 1
ATOM 623 C C . ASN A 1 80 ? 17.133 1.553 -13.156 1.00 92.31 80 ASN A C 1
ATOM 625 O O . ASN A 1 80 ? 17.601 1.918 -14.232 1.00 92.31 80 ASN A O 1
ATOM 629 N N . LYS A 1 81 ? 17.622 0.493 -12.502 1.00 95.56 81 LYS A N 1
ATOM 630 C CA . LYS A 1 81 ? 18.621 -0.453 -13.020 1.00 95.56 81 LYS A CA 1
ATOM 631 C C . LYS A 1 81 ? 17.993 -1.815 -13.342 1.00 95.56 81 LYS A C 1
ATOM 633 O O . LYS A 1 81 ? 18.726 -2.792 -13.485 1.00 95.56 81 LYS A O 1
ATOM 638 N N . ASP A 1 82 ? 16.664 -1.879 -13.416 1.00 93.44 82 ASP A N 1
ATOM 639 C CA . ASP A 1 82 ? 15.872 -3.089 -13.639 1.00 93.44 82 ASP A CA 1
ATOM 640 C C . ASP A 1 82 ? 16.020 -4.167 -12.549 1.00 93.44 82 ASP A C 1
ATOM 642 O O . ASP A 1 82 ? 15.607 -5.317 -12.731 1.00 93.44 82 ASP A O 1
ATOM 646 N N . ALA A 1 83 ? 16.569 -3.811 -11.384 1.00 96.94 83 ALA A N 1
ATOM 647 C CA . ALA A 1 83 ? 16.631 -4.710 -10.242 1.00 96.94 83 ALA A CA 1
ATOM 648 C C . ALA A 1 83 ? 15.307 -4.678 -9.469 1.00 96.94 83 ALA A C 1
ATOM 650 O O . ALA A 1 83 ? 14.679 -3.630 -9.315 1.00 96.94 83 ALA A O 1
ATOM 651 N N . ARG A 1 84 ? 14.880 -5.846 -8.978 1.00 97.19 84 ARG A N 1
ATOM 652 C CA . ARG A 1 84 ? 13.635 -6.001 -8.218 1.00 97.19 84 ARG A CA 1
ATOM 653 C C . ARG A 1 84 ? 13.919 -6.062 -6.731 1.00 97.19 84 ARG A C 1
ATOM 655 O O . ARG A 1 84 ? 14.759 -6.847 -6.295 1.00 97.19 84 ARG A O 1
ATOM 662 N N . HIS A 1 85 ? 13.160 -5.285 -5.976 1.00 97.25 85 HIS A N 1
ATOM 663 C CA . HIS A 1 85 ? 13.347 -5.097 -4.545 1.00 97.25 85 HIS A CA 1
ATOM 664 C C . HIS A 1 85 ? 12.026 -5.264 -3.807 1.00 97.25 85 HIS A C 1
ATOM 666 O O . HIS A 1 85 ? 10.952 -5.018 -4.360 1.00 97.25 85 HIS A O 1
ATOM 672 N N . LEU A 1 86 ? 12.122 -5.677 -2.546 1.00 97.19 86 LEU A N 1
ATOM 673 C CA . LEU A 1 86 ? 11.000 -5.724 -1.619 1.00 97.19 86 LEU A CA 1
ATOM 674 C C . LEU A 1 86 ? 11.256 -4.706 -0.510 1.00 97.19 86 LEU A C 1
ATOM 676 O O . LEU A 1 86 ? 12.343 -4.695 0.065 1.00 97.19 86 LEU A O 1
ATOM 680 N N . LYS A 1 87 ? 10.257 -3.884 -0.197 1.00 97.00 87 LYS A N 1
ATOM 681 C CA . LYS A 1 87 ? 10.304 -2.941 0.925 1.00 97.00 87 LYS A CA 1
ATOM 682 C C . LYS A 1 87 ? 9.007 -3.003 1.713 1.00 97.00 87 LYS A C 1
ATOM 684 O O . LYS A 1 87 ? 7.944 -3.224 1.131 1.00 97.00 87 LYS A O 1
ATOM 689 N N . THR A 1 88 ? 9.088 -2.838 3.025 1.00 97.25 88 THR A N 1
ATOM 690 C CA . THR A 1 88 ? 7.924 -2.829 3.910 1.00 97.25 88 THR A CA 1
ATOM 691 C C . THR A 1 88 ? 7.657 -1.420 4.419 1.00 97.25 88 THR A C 1
ATOM 693 O O . THR A 1 88 ? 8.574 -0.625 4.625 1.00 97.25 88 THR A O 1
ATOM 696 N N . TYR A 1 89 ? 6.381 -1.108 4.619 1.00 96.75 89 TYR A N 1
ATOM 697 C CA . TYR A 1 89 ? 5.935 0.177 5.140 1.00 96.75 89 TYR A CA 1
ATOM 698 C C . TYR A 1 89 ? 4.827 -0.013 6.168 1.00 96.75 89 TYR A C 1
ATOM 700 O O . TYR A 1 89 ? 3.847 -0.705 5.886 1.00 96.75 89 TYR A O 1
ATOM 708 N N . GLU A 1 90 ? 4.931 0.633 7.328 1.00 96.00 90 GLU A N 1
ATOM 709 C CA . GLU A 1 90 ? 3.794 0.795 8.236 1.00 96.00 90 GLU A CA 1
ATOM 710 C C . GLU A 1 90 ? 2.967 2.029 7.859 1.00 96.00 90 GLU A C 1
ATOM 712 O O . GLU A 1 90 ? 3.493 3.102 7.549 1.00 96.00 90 GLU A O 1
ATOM 717 N N . ILE A 1 91 ? 1.647 1.894 7.958 1.00 94.56 91 ILE A N 1
ATOM 718 C CA . ILE A 1 91 ? 0.690 2.962 7.679 1.00 94.56 91 ILE A CA 1
ATOM 719 C C . ILE A 1 91 ? 0.182 3.553 8.997 1.00 94.56 91 ILE A C 1
ATOM 721 O O . ILE A 1 91 ? -0.489 2.881 9.789 1.00 94.56 91 ILE A O 1
ATOM 725 N N . SER A 1 92 ? 0.445 4.846 9.217 1.00 90.25 92 SER A N 1
ATOM 726 C CA . SER A 1 92 ? -0.150 5.606 10.321 1.00 90.25 92 SER A CA 1
ATOM 727 C C . SER A 1 92 ? -1.518 6.151 9.912 1.00 90.25 92 SER A C 1
ATOM 729 O O . SER A 1 92 ? -1.643 6.985 9.023 1.00 90.25 92 SER A O 1
ATOM 731 N N . LEU A 1 93 ? -2.577 5.725 10.606 1.00 85.19 93 LEU A N 1
ATOM 732 C CA . LEU A 1 93 ? -3.913 6.317 10.438 1.00 85.19 93 LEU A CA 1
ATOM 733 C C . LEU A 1 93 ? -4.055 7.693 11.113 1.00 85.19 93 LEU A C 1
ATOM 735 O O . LEU A 1 93 ? -5.060 8.377 10.906 1.00 85.19 93 LEU A O 1
ATOM 739 N N . LYS A 1 94 ? -3.085 8.080 11.951 1.00 83.12 94 LYS A N 1
ATOM 740 C CA . LYS A 1 94 ? -3.040 9.389 12.616 1.00 83.12 94 LYS A CA 1
ATOM 741 C C . LYS A 1 94 ? -2.283 10.404 11.763 1.00 83.12 94 LYS A C 1
ATOM 743 O O . LYS A 1 94 ? -2.781 11.508 11.559 1.00 83.12 94 LYS A O 1
ATOM 748 N N . ASP A 1 95 ? -1.142 9.989 11.219 1.00 77.00 95 ASP A N 1
ATOM 749 C CA . ASP A 1 95 ? -0.245 10.823 10.420 1.00 77.00 95 ASP A CA 1
ATOM 750 C C . ASP A 1 95 ? -0.487 10.540 8.938 1.00 77.00 95 ASP A C 1
ATOM 752 O O . ASP A 1 95 ? 0.159 9.707 8.315 1.00 77.00 95 ASP A O 1
ATOM 756 N N . LYS A 1 96 ? -1.488 11.223 8.377 1.00 75.38 96 LYS A N 1
ATOM 757 C CA . LYS A 1 96 ? -2.034 10.958 7.034 1.00 75.38 96 LYS A CA 1
ATOM 758 C C . LYS A 1 96 ? -1.147 11.413 5.861 1.00 75.38 96 LYS A C 1
ATOM 760 O O . LYS A 1 96 ? -1.659 11.532 4.751 1.00 75.38 96 LYS A O 1
ATOM 765 N N . GLN A 1 97 ? 0.118 11.758 6.097 1.00 65.44 97 GLN A N 1
ATOM 766 C CA . GLN A 1 97 ? 0.995 12.333 5.065 1.00 65.44 97 GLN A CA 1
ATOM 767 C C . GLN A 1 97 ? 2.038 11.341 4.551 1.00 65.44 97 GLN A C 1
ATOM 769 O O . GLN A 1 97 ? 2.236 11.278 3.341 1.00 65.44 97 GLN A O 1
ATOM 774 N N . ASP A 1 98 ? 2.618 10.516 5.427 1.00 73.00 98 ASP A N 1
ATOM 775 C CA . ASP A 1 98 ? 3.768 9.681 5.075 1.00 73.00 98 ASP A CA 1
ATOM 776 C C . ASP A 1 98 ? 3.634 8.246 5.598 1.00 73.00 98 ASP A C 1
ATOM 778 O O . ASP A 1 98 ? 3.064 7.987 6.663 1.00 73.00 98 ASP A O 1
ATOM 782 N N . VAL A 1 99 ? 4.183 7.305 4.830 1.00 77.81 99 VAL A N 1
ATOM 783 C CA . VAL A 1 99 ? 4.479 5.949 5.306 1.00 77.81 99 VAL A CA 1
ATOM 784 C C . VAL A 1 99 ? 5.809 5.941 6.056 1.00 77.81 99 VAL A C 1
ATOM 786 O O . VAL A 1 99 ? 6.709 6.718 5.743 1.00 77.81 99 VAL A O 1
ATOM 789 N N . VAL A 1 100 ? 5.955 5.041 7.027 1.00 85.06 100 VAL A N 1
ATOM 790 C CA . VAL A 1 100 ? 7.230 4.820 7.732 1.00 85.06 100 VAL A CA 1
ATOM 791 C C . VAL A 1 100 ? 7.775 3.437 7.405 1.00 85.06 100 VAL A C 1
ATOM 793 O O . VAL A 1 100 ? 6.997 2.531 7.115 1.00 85.06 100 VAL A O 1
ATOM 796 N N . GLU A 1 101 ? 9.097 3.271 7.430 1.00 86.75 101 GLU A N 1
ATOM 797 C CA . GLU A 1 101 ? 9.740 1.980 7.153 1.00 86.75 101 GLU A CA 1
ATOM 798 C C . GLU A 1 101 ? 9.210 0.887 8.096 1.00 86.75 101 GLU A C 1
ATOM 800 O O . GLU A 1 101 ? 9.061 1.103 9.303 1.00 86.75 101 GLU A O 1
ATOM 805 N N . GLY A 1 102 ? 8.843 -0.251 7.506 1.00 73.31 102 GLY A N 1
ATOM 806 C CA . GLY A 1 102 ? 8.292 -1.403 8.210 1.00 73.31 102 GLY A CA 1
ATOM 807 C C . GLY A 1 102 ? 9.356 -2.360 8.756 1.00 73.31 102 GLY A C 1
ATOM 808 O O . GLY A 1 102 ? 10.542 -2.192 8.478 1.00 73.31 102 GLY A O 1
ATOM 809 N N . PRO A 1 103 ? 8.931 -3.360 9.549 1.00 62.94 103 PRO A N 1
ATOM 810 C CA . PRO A 1 103 ? 9.795 -4.452 9.994 1.00 62.94 103 PRO A CA 1
ATOM 811 C C . PRO A 1 103 ? 10.277 -5.345 8.841 1.00 62.94 103 PRO A C 1
ATOM 813 O O . PRO A 1 103 ? 9.634 -5.344 7.759 1.00 62.94 103 PRO A O 1
#

Foldseek 3Di:
DDPDDPDAAFAPLDKDWAAAPVRQWIWIDGHFQWIKIWGADPVRDTDDIAIAGDPARAWNDKYWDPPDPATKIWTWGADPVRDIDIFMWGDDPVPRYYTDGDD

Radius of gyration: 13.25 Å; chains: 1; bounding box: 37×25×31 Å

Organism: Noccaea caerulescens (NCBI:txid107243)